Protein AF-A0A429MJK1-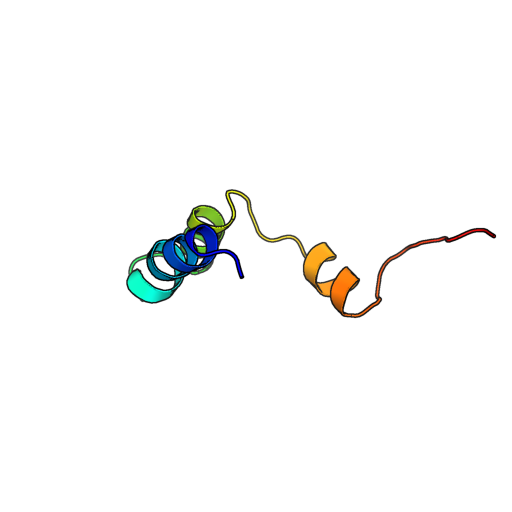F1 (afdb_monomer)

InterPro domains:
  IPR001567 Peptidase M3A/M3B catalytic domain [PF01432] (2-43)

Secondary structure (DSSP, 8-state):
--HHHHHHHIIIIISSTTSS-HHHHHHHHHSS---THHHHHHTT--------

Mean predicted aligned error: 5.5 Å

Structure (mmCIF, N/CA/C/O backbone):
data_AF-A0A429MJK1-F1
#
_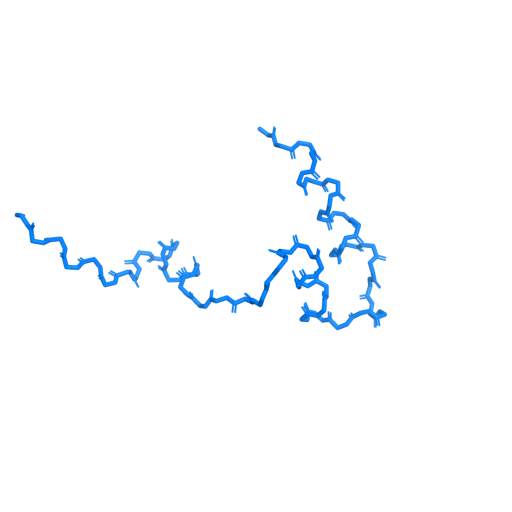entry.id   AF-A0A429MJK1-F1
#
loop_
_atom_site.group_PDB
_atom_site.id
_atom_site.type_symbol
_atom_site.label_atom_id
_atom_site.label_alt_id
_atom_site.label_comp_id
_atom_site.label_asym_id
_atom_site.label_entity_id
_atom_site.label_seq_id
_atom_site.pdbx_PDB_ins_code
_atom_site.Cartn_x
_atom_site.Cartn_y
_atom_site.Cartn_z
_atom_site.occupancy
_atom_site.B_iso_or_equiv
_atom_site.auth_seq_id
_atom_site.auth_comp_id
_atom_site.auth_asym_id
_atom_site.auth_atom_id
_atom_site.pdbx_PDB_model_num
ATOM 1 N N . PHE A 1 1 ? -9.120 6.391 -14.927 1.00 76.50 1 PHE A N 1
ATOM 2 C CA . PHE A 1 1 ? -9.324 6.456 -13.463 1.00 76.50 1 PHE A CA 1
ATOM 3 C C . PHE A 1 1 ? -10.216 5.287 -13.048 1.00 76.50 1 PHE A C 1
ATOM 5 O O . PHE A 1 1 ? -11.222 5.087 -13.713 1.00 76.50 1 PHE A O 1
ATOM 12 N N . ASN A 1 2 ? -9.845 4.498 -12.028 1.00 95.31 2 ASN A N 1
ATOM 13 C CA . ASN A 1 2 ? -10.662 3.386 -11.511 1.00 95.31 2 ASN A CA 1
ATOM 14 C C . ASN A 1 2 ? -11.228 3.769 -10.132 1.00 95.31 2 ASN A C 1
ATOM 16 O O . ASN A 1 2 ? -10.490 3.845 -9.148 1.00 95.31 2 ASN A O 1
ATOM 20 N N . THR A 1 3 ? -12.533 4.036 -10.078 1.00 97.31 3 THR A N 1
ATOM 21 C CA . THR A 1 3 ? -13.252 4.469 -8.868 1.00 97.31 3 THR A CA 1
ATOM 22 C C . THR A 1 3 ? -13.258 3.403 -7.777 1.00 97.31 3 THR A C 1
ATOM 24 O O . THR A 1 3 ? -13.096 3.733 -6.601 1.00 97.31 3 THR A O 1
ATOM 27 N N . GLN A 1 4 ? -13.408 2.135 -8.159 1.00 97.44 4 GLN A N 1
ATOM 28 C CA . GLN A 1 4 ? -13.460 1.008 -7.234 1.00 97.44 4 GLN A CA 1
ATOM 29 C C . GLN A 1 4 ? -12.132 0.856 -6.487 1.00 97.44 4 GLN A C 1
ATOM 31 O O . GLN A 1 4 ? -12.118 0.854 -5.259 1.00 97.44 4 GLN A O 1
ATOM 36 N N . THR A 1 5 ? -11.008 0.879 -7.210 1.00 97.06 5 THR A N 1
ATOM 37 C CA . THR A 1 5 ? -9.670 0.828 -6.598 1.00 97.06 5 THR A CA 1
ATOM 38 C C . THR A 1 5 ? -9.430 2.000 -5.643 1.00 97.06 5 THR A C 1
ATOM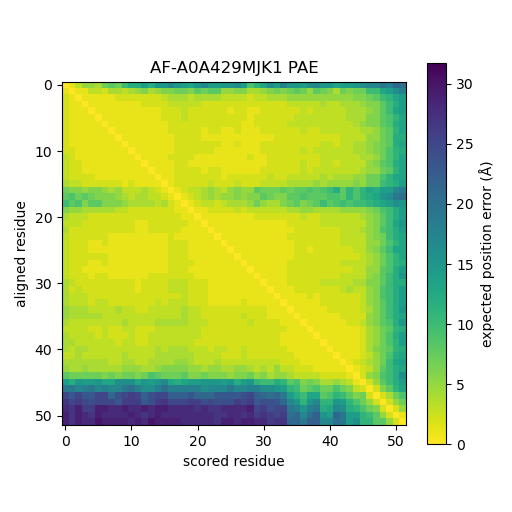 40 O O . THR A 1 5 ? -8.835 1.830 -4.581 1.00 97.06 5 THR A O 1
ATOM 43 N N . GLY A 1 6 ? -9.919 3.198 -5.983 1.00 97.75 6 GLY A N 1
ATOM 44 C CA . GLY A 1 6 ? -9.825 4.362 -5.098 1.00 97.75 6 GLY A CA 1
ATOM 45 C C . GLY A 1 6 ? -10.623 4.198 -3.799 1.00 97.75 6 GLY A C 1
ATOM 46 O O . GLY A 1 6 ? -10.146 4.581 -2.727 1.00 97.75 6 GLY A O 1
ATOM 47 N N . LYS A 1 7 ? -11.822 3.605 -3.874 1.00 98.06 7 LYS A N 1
ATOM 48 C CA . LYS A 1 7 ? -12.649 3.292 -2.699 1.00 98.06 7 LYS A CA 1
ATOM 49 C C . LYS A 1 7 ? -11.964 2.260 -1.800 1.00 98.06 7 LYS A C 1
ATOM 51 O O . LYS A 1 7 ? -11.877 2.486 -0.595 1.00 98.06 7 LYS A O 1
ATOM 56 N N . GLU A 1 8 ? -11.436 1.191 -2.386 1.00 98.00 8 GLU A N 1
ATOM 57 C CA . GLU A 1 8 ? -10.707 0.136 -1.669 1.00 98.00 8 GLU A CA 1
ATOM 58 C C . GLU A 1 8 ? -9.465 0.687 -0.966 1.00 98.00 8 GLU A C 1
ATOM 60 O O . GLU A 1 8 ? -9.259 0.427 0.217 1.00 98.00 8 GLU A O 1
ATOM 65 N N . PHE A 1 9 ? -8.680 1.530 -1.644 1.00 97.69 9 PHE A N 1
ATOM 66 C CA . PHE A 1 9 ? -7.499 2.156 -1.047 1.00 97.69 9 PHE A CA 1
ATOM 67 C C . PHE A 1 9 ? -7.864 3.038 0.152 1.00 97.69 9 PHE A C 1
ATOM 69 O O . PHE A 1 9 ? -7.218 2.979 1.199 1.00 97.69 9 PHE A O 1
ATOM 76 N N . ARG A 1 10 ? -8.937 3.834 0.035 1.00 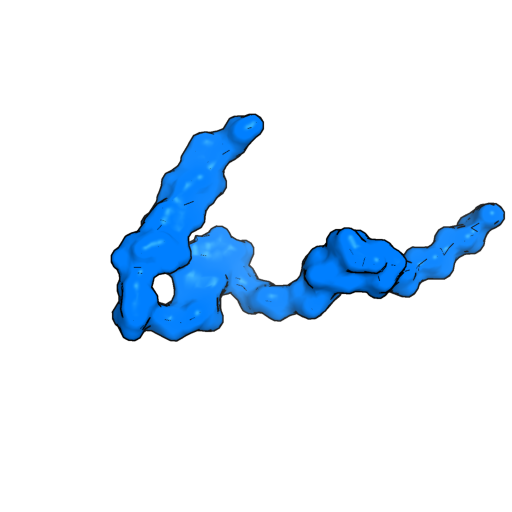97.56 10 ARG A N 1
ATOM 77 C CA . ARG A 1 10 ? -9.424 4.658 1.149 1.00 97.56 10 ARG A CA 1
ATOM 78 C C . ARG A 1 10 ? -9.799 3.799 2.356 1.00 97.56 10 ARG A C 1
ATOM 80 O O . ARG A 1 10 ? -9.471 4.176 3.474 1.00 97.56 10 ARG A O 1
ATOM 87 N N . GLN A 1 11 ? -10.483 2.681 2.132 1.00 97.38 11 GLN A N 1
ATOM 88 C CA . GLN A 1 11 ? -10.960 1.806 3.203 1.00 97.38 11 GLN A CA 1
ATOM 89 C C . GLN A 1 11 ? -9.826 1.021 3.869 1.00 97.38 11 GLN A C 1
ATOM 91 O O . GLN A 1 11 ? -9.786 0.966 5.091 1.00 97.38 11 GLN A O 1
ATOM 96 N N . ALA A 1 12 ? -8.912 0.448 3.085 1.00 97.50 12 ALA A N 1
ATOM 97 C CA . ALA A 1 12 ? -7.891 -0.466 3.593 1.00 97.50 12 ALA A CA 1
ATOM 98 C C . ALA A 1 12 ? -6.593 0.225 4.039 1.00 97.50 12 ALA A C 1
ATOM 100 O O . ALA A 1 12 ? -5.917 -0.291 4.917 1.00 97.50 12 ALA A O 1
ATOM 101 N N . ILE A 1 13 ? -6.233 1.375 3.454 1.00 96.69 13 ILE A N 1
ATOM 102 C CA . ILE A 1 13 ? -4.962 2.061 3.751 1.00 96.69 13 ILE A CA 1
ATOM 103 C C . ILE A 1 13 ? -5.187 3.340 4.556 1.00 96.69 13 ILE A C 1
ATOM 105 O O . ILE A 1 13 ? -4.536 3.556 5.572 1.00 96.69 13 ILE A O 1
ATOM 109 N N . LEU A 1 14 ? -6.105 4.205 4.117 1.00 96.94 14 LEU A N 1
ATOM 110 C CA . LEU A 1 14 ? -6.253 5.536 4.722 1.00 96.94 14 LEU A CA 1
ATOM 111 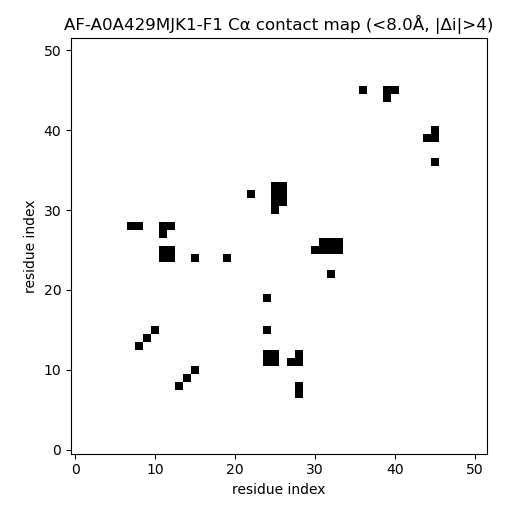C C . LEU A 1 14 ? -7.112 5.531 5.994 1.00 96.94 14 LEU A C 1
ATOM 113 O O . LEU A 1 14 ? -6.845 6.302 6.910 1.00 96.94 14 LEU A O 1
ATOM 117 N N . ALA A 1 15 ? -8.151 4.694 6.049 1.00 96.81 15 ALA A N 1
ATOM 118 C CA . ALA A 1 15 ? -9.128 4.705 7.139 1.00 96.81 15 ALA A CA 1
ATOM 119 C C . ALA A 1 15 ? -8.721 3.873 8.369 1.00 96.81 15 ALA A C 1
ATOM 121 O O . ALA A 1 15 ? -9.256 4.110 9.449 1.00 96.81 15 ALA A O 1
ATOM 122 N N . VAL A 1 16 ? -7.804 2.908 8.227 1.00 95.62 16 VAL A N 1
ATOM 123 C CA . VAL A 1 16 ? -7.446 1.966 9.309 1.00 95.62 16 VAL A CA 1
ATOM 124 C C . VAL A 1 16 ? -6.522 2.575 10.371 1.00 95.62 16 VAL A C 1
ATOM 126 O O . VAL A 1 16 ? -6.522 2.128 11.518 1.00 95.62 16 VAL A O 1
ATOM 129 N N . GLY A 1 17 ? -5.767 3.625 10.029 1.00 88.75 17 GLY A N 1
ATOM 130 C CA . GLY A 1 17 ? -4.830 4.269 10.953 1.00 88.75 17 GLY A CA 1
ATOM 131 C C . GLY A 1 17 ? -3.821 3.276 11.545 1.00 88.75 17 GLY A C 1
ATOM 132 O O . GLY A 1 17 ? -3.371 2.367 10.861 1.00 88.75 17 GLY A O 1
ATOM 133 N N . GLY A 1 18 ? -3.473 3.440 12.824 1.00 90.19 18 GLY A N 1
ATOM 134 C CA . GLY A 1 18 ? -2.551 2.539 13.534 1.00 90.19 18 GLY A CA 1
ATOM 135 C C . GLY A 1 18 ? -3.197 1.282 14.127 1.00 90.19 18 GLY A C 1
ATOM 136 O O . GLY A 1 18 ? -2.550 0.604 14.920 1.00 90.19 18 GLY A O 1
ATOM 137 N N . LYS A 1 19 ? -4.472 1.006 13.818 1.00 92.75 19 LYS A N 1
ATOM 138 C CA . LYS A 1 19 ? -5.164 -0.201 14.291 1.00 92.75 19 LYS A CA 1
ATOM 139 C C . LYS A 1 19 ? -4.612 -1.454 13.609 1.00 92.75 19 LYS A C 1
ATOM 141 O O . LYS A 1 19 ? -4.360 -2.443 14.288 1.00 92.75 19 LYS A O 1
ATOM 146 N N . ASP A 1 20 ? -4.439 -1.381 12.293 1.00 95.19 20 ASP A N 1
ATOM 147 C CA . ASP A 1 20 ? -3.885 -2.460 11.482 1.00 95.19 20 ASP A CA 1
ATOM 148 C C . ASP A 1 20 ? -2.407 -2.153 11.219 1.00 95.19 20 ASP A C 1
ATOM 150 O O . ASP A 1 20 ? -2.022 -1.001 10.989 1.00 95.19 20 ASP A O 1
ATOM 154 N N . THR A 1 21 ? -1.557 -3.177 11.232 1.00 97.25 21 THR A N 1
ATOM 155 C CA . THR A 1 21 ? -0.163 -2.999 10.824 1.00 97.25 21 THR A CA 1
ATOM 156 C C . THR A 1 21 ? -0.085 -2.640 9.338 1.00 97.25 21 THR A C 1
ATOM 158 O O . THR A 1 21 ? -0.967 -2.963 8.540 1.00 97.25 21 THR A O 1
ATOM 161 N N . ALA A 1 22 ? 1.020 -2.015 8.922 1.00 96.19 22 ALA A N 1
ATOM 162 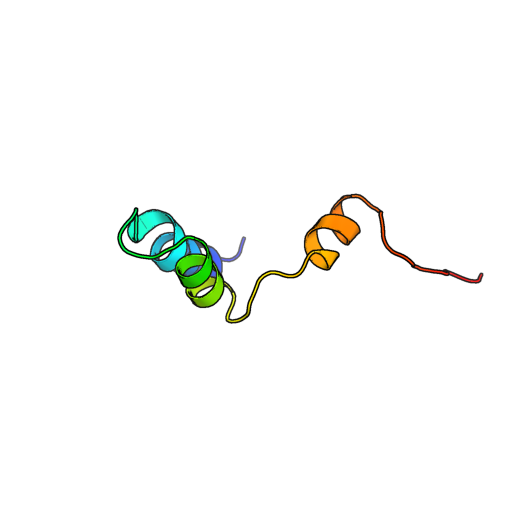C CA . ALA A 1 22 ? 1.224 -1.667 7.516 1.00 96.19 22 ALA A CA 1
ATOM 163 C C . ALA A 1 22 ? 1.150 -2.891 6.579 1.00 96.19 22 ALA A C 1
ATOM 165 O O . ALA A 1 22 ? 0.679 -2.771 5.447 1.00 96.19 22 ALA A O 1
ATOM 166 N N . LEU A 1 23 ? 1.593 -4.067 7.046 1.00 97.50 23 LEU A N 1
ATOM 167 C CA . LEU A 1 23 ? 1.524 -5.306 6.272 1.00 97.50 23 LEU A CA 1
ATOM 168 C C . LEU A 1 23 ? 0.079 -5.799 6.122 1.00 97.50 23 LEU A C 1
ATOM 170 O O . LEU A 1 23 ? -0.332 -6.106 5.006 1.00 97.50 23 LEU A O 1
ATOM 174 N N . GLU A 1 24 ? -0.701 -5.824 7.205 1.00 98.00 24 GLU A N 1
ATOM 175 C CA . GLU A 1 24 ? -2.117 -6.221 7.167 1.00 98.00 24 GLU A CA 1
ATOM 176 C C . GLU A 1 24 ? -2.931 -5.289 6.268 1.00 98.00 24 GLU A C 1
ATOM 178 O O . GLU A 1 24 ? -3.634 -5.755 5.372 1.00 98.00 24 GLU A O 1
ATOM 183 N N . ALA A 1 25 ? -2.761 -3.974 6.427 1.00 97.81 25 ALA A N 1
ATOM 184 C CA . ALA A 1 25 ? -3.400 -2.970 5.581 1.00 97.81 25 ALA A CA 1
ATOM 185 C C . ALA A 1 25 ? -3.056 -3.179 4.093 1.00 97.81 25 ALA A C 1
ATOM 187 O O . ALA A 1 25 ? -3.930 -3.132 3.219 1.00 97.81 25 ALA A O 1
ATOM 188 N N . PHE A 1 26 ? -1.786 -3.477 3.788 1.00 97.75 26 PHE A N 1
ATOM 189 C CA . PHE A 1 26 ? -1.349 -3.778 2.426 1.00 97.75 26 PHE A CA 1
ATOM 190 C C . PHE A 1 26 ? -2.009 -5.045 1.875 1.00 97.75 26 PHE A C 1
ATOM 192 O O . PHE A 1 26 ? -2.511 -5.020 0.750 1.00 97.75 26 PHE A O 1
ATOM 199 N N . VAL A 1 27 ? -2.012 -6.142 2.636 1.00 98.06 27 VAL A N 1
ATOM 200 C CA . VAL A 1 27 ? -2.614 -7.415 2.213 1.00 98.06 27 VAL A CA 1
ATOM 201 C C . VAL A 1 27 ? -4.119 -7.251 2.007 1.00 98.06 27 VAL A C 1
ATOM 203 O O . VAL A 1 27 ? -4.623 -7.688 0.974 1.00 98.06 27 VAL A O 1
ATOM 206 N N . ASN A 1 28 ? -4.816 -6.540 2.896 1.00 97.44 28 ASN A N 1
ATOM 207 C CA . ASN A 1 28 ? -6.242 -6.236 2.759 1.00 97.44 28 ASN A CA 1
ATOM 208 C C . ASN A 1 28 ? -6.551 -5.461 1.469 1.00 97.44 28 ASN A C 1
ATOM 210 O O . ASN A 1 28 ? -7.551 -5.733 0.809 1.00 97.44 28 ASN A O 1
ATOM 214 N N . PHE A 1 29 ? -5.683 -4.527 1.069 1.00 97.94 29 PHE A N 1
ATOM 215 C CA . PHE A 1 29 ? -5.857 -3.775 -0.176 1.00 97.94 29 PHE A CA 1
ATOM 216 C C . PHE A 1 29 ? -5.439 -4.560 -1.431 1.00 97.94 29 PHE A C 1
ATOM 218 O O . PHE A 1 29 ? -6.058 -4.437 -2.485 1.00 97.94 29 PHE A O 1
ATOM 225 N N . ARG A 1 30 ? -4.346 -5.330 -1.366 1.00 97.19 30 ARG A N 1
ATOM 226 C CA . ARG A 1 30 ? -3.705 -5.946 -2.546 1.00 97.19 30 ARG A CA 1
ATOM 227 C C . ARG A 1 30 ? -4.035 -7.420 -2.745 1.00 97.19 30 ARG A C 1
ATOM 229 O O . ARG A 1 30 ? -3.681 -7.952 -3.798 1.00 97.19 30 ARG A O 1
ATOM 236 N N . GLY A 1 31 ? -4.648 -8.072 -1.760 1.00 97.94 31 GLY A N 1
ATOM 237 C CA . GLY A 1 31 ? -4.967 -9.503 -1.745 1.00 97.94 31 GLY A CA 1
ATOM 238 C C . GLY A 1 31 ? -3.748 -10.426 -1.644 1.00 97.94 31 GLY A C 1
ATOM 239 O O . GLY A 1 31 ? -3.871 -11.633 -1.823 1.00 97.94 31 GLY A O 1
ATOM 240 N N . ARG A 1 32 ? -2.552 -9.869 -1.425 1.00 98.12 32 ARG A N 1
ATOM 241 C CA . ARG A 1 32 ? -1.282 -10.599 -1.333 1.00 98.12 32 ARG A CA 1
ATOM 242 C C . ARG A 1 32 ? -0.226 -9.762 -0.627 1.00 98.12 32 ARG A C 1
ATOM 244 O O . ARG A 1 32 ? -0.322 -8.536 -0.599 1.00 98.12 32 ARG A O 1
ATOM 251 N N . GLU A 1 33 ? 0.835 -10.416 -0.177 1.00 98.12 33 GLU A N 1
ATOM 252 C CA . GLU A 1 33 ? 2.018 -9.743 0.356 1.00 98.12 33 GLU A CA 1
ATOM 253 C C . GLU A 1 33 ? 2.746 -8.883 -0.701 1.00 98.12 33 GLU A C 1
ATOM 255 O O . GLU A 1 33 ? 2.646 -9.134 -1.922 1.00 98.12 33 GLU A O 1
ATOM 260 N N . PRO A 1 34 ? 3.463 -7.828 -0.263 1.00 97.38 34 PRO A N 1
ATOM 261 C CA . PRO A 1 34 ? 4.270 -7.004 -1.150 1.00 97.38 34 PRO A CA 1
ATOM 262 C C . PRO A 1 34 ? 5.411 -7.823 -1.759 1.00 97.38 34 PRO A C 1
ATOM 264 O O . PRO A 1 34 ? 5.960 -8.728 -1.145 1.00 97.38 34 PRO A O 1
ATOM 267 N N . LYS A 1 35 ? 5.780 -7.485 -2.996 1.00 96.12 35 LYS A N 1
ATOM 268 C CA . LYS A 1 35 ? 6.920 -8.090 -3.695 1.00 96.12 35 LYS A CA 1
ATOM 269 C C . LYS A 1 35 ? 7.813 -6.985 -4.231 1.00 96.12 35 LYS A C 1
ATOM 271 O O . LYS A 1 35 ? 7.300 -6.047 -4.851 1.00 96.12 35 LYS A O 1
ATOM 276 N N . ILE A 1 36 ? 9.122 -7.118 -4.019 1.00 95.19 36 ILE A N 1
ATOM 277 C CA . ILE A 1 36 ? 10.120 -6.119 -4.425 1.00 95.19 36 ILE A CA 1
ATOM 278 C C . ILE A 1 36 ? 10.149 -5.909 -5.943 1.00 95.19 36 ILE A C 1
ATOM 280 O O . ILE A 1 36 ? 10.392 -4.794 -6.400 1.00 95.19 36 ILE A O 1
ATOM 284 N N . ASP A 1 37 ? 9.775 -6.926 -6.728 1.00 93.75 37 ASP A N 1
ATOM 285 C CA . ASP A 1 37 ? 9.741 -6.860 -8.192 1.00 93.75 37 ASP A CA 1
ATOM 286 C C . ASP A 1 37 ? 8.934 -5.663 -8.694 1.00 93.75 37 ASP A C 1
ATOM 288 O O . ASP A 1 37 ? 9.312 -5.021 -9.664 1.00 93.75 37 ASP A O 1
ATOM 292 N N . ALA A 1 38 ? 7.820 -5.321 -8.032 1.00 93.88 38 ALA A N 1
ATOM 293 C CA . ALA A 1 38 ? 7.000 -4.180 -8.435 1.00 93.88 38 ALA A CA 1
ATOM 294 C C . ALA A 1 38 ? 7.774 -2.858 -8.408 1.00 93.88 38 ALA A C 1
ATOM 296 O O . ALA A 1 38 ? 7.606 -2.061 -9.330 1.00 93.88 38 ALA A O 1
ATOM 297 N N . LEU A 1 39 ? 8.616 -2.658 -7.391 1.00 94.94 39 LEU A N 1
ATOM 298 C CA . LEU A 1 39 ? 9.486 -1.493 -7.288 1.0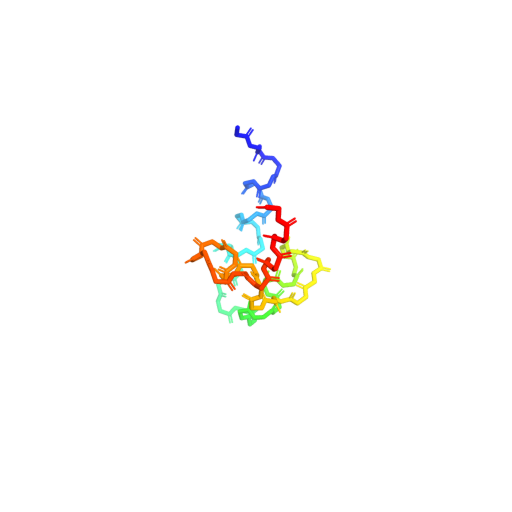0 94.94 39 LEU A CA 1
ATOM 299 C C . LEU A 1 39 ? 10.556 -1.536 -8.381 1.00 94.94 39 LEU A C 1
ATOM 301 O O . LEU A 1 39 ? 10.693 -0.573 -9.129 1.00 94.94 39 LEU A O 1
ATOM 305 N N . LEU A 1 40 ? 11.245 -2.671 -8.523 1.00 94.50 40 LEU A N 1
ATOM 306 C CA . LEU A 1 40 ? 12.325 -2.841 -9.497 1.00 94.50 40 LEU A CA 1
ATOM 307 C C . LEU A 1 40 ? 11.854 -2.588 -10.935 1.00 94.50 40 LEU A C 1
ATOM 309 O O . LEU A 1 40 ? 12.489 -1.821 -11.651 1.00 94.50 40 LEU A O 1
ATOM 313 N N . ARG A 1 41 ? 10.687 -3.120 -11.332 1.00 94.38 41 ARG A N 1
ATOM 314 C CA . ARG A 1 41 ? 10.085 -2.836 -12.649 1.00 94.38 41 ARG A CA 1
ATOM 315 C C . ARG A 1 41 ? 9.877 -1.349 -12.910 1.00 94.38 41 ARG A C 1
ATOM 317 O O . ARG A 1 41 ? 10.115 -0.897 -14.021 1.00 94.38 41 ARG A O 1
ATOM 324 N N . HIS A 1 42 ? 9.440 -0.590 -11.907 1.00 94.44 42 HIS A N 1
ATOM 325 C CA . HIS A 1 42 ? 9.204 0.848 -12.072 1.00 94.44 42 HIS A CA 1
ATOM 326 C C . HIS A 1 42 ? 10.498 1.663 -12.093 1.00 94.44 42 HIS A C 1
ATOM 328 O O . HIS A 1 42 ? 10.515 2.740 -12.676 1.00 94.44 42 HIS A O 1
ATOM 334 N N . GLN A 1 43 ? 11.573 1.146 -11.495 1.00 95.69 43 GLN A N 1
ATOM 335 C CA . GLN A 1 43 ? 12.904 1.754 -11.545 1.00 95.69 43 GLN A CA 1
ATOM 336 C C . GLN A 1 43 ? 13.717 1.311 -12.775 1.00 95.69 43 GLN A C 1
ATOM 338 O O . GLN A 1 43 ? 14.858 1.729 -12.935 1.00 95.69 43 GLN A O 1
ATOM 343 N N . GLY A 1 44 ? 13.152 0.464 -13.647 1.00 91.62 44 GLY A N 1
ATOM 344 C CA . GLY A 1 44 ? 13.845 -0.082 -14.820 1.00 91.62 44 GLY A CA 1
ATOM 345 C C . GLY A 1 44 ? 14.866 -1.177 -14.494 1.00 91.62 44 GLY A C 1
ATOM 346 O O . GLY A 1 44 ? 15.725 -1.475 -15.313 1.00 91.62 44 GLY A O 1
ATOM 347 N N . TRP A 1 45 ? 14.801 -1.768 -13.299 1.00 91.50 45 TRP A N 1
ATOM 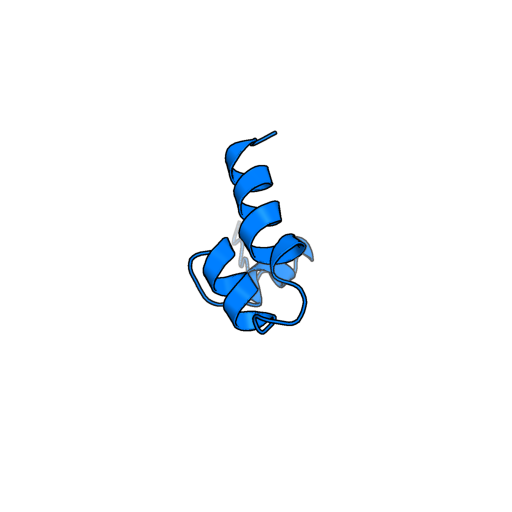348 C CA . TRP A 1 45 ? 15.740 -2.780 -12.798 1.00 91.50 45 TRP A CA 1
ATOM 349 C C . TRP A 1 45 ? 15.168 -4.192 -12.959 1.00 91.50 45 TRP A C 1
ATOM 351 O O . TRP A 1 45 ? 15.136 -4.990 -12.021 1.00 91.50 45 TRP A O 1
ATOM 361 N N . THR A 1 46 ? 14.643 -4.498 -14.141 1.00 83.62 46 THR A N 1
ATOM 362 C CA . THR A 1 46 ? 14.185 -5.848 -14.474 1.00 83.62 46 THR A CA 1
ATOM 363 C C . THR A 1 46 ? 15.280 -6.604 -15.174 1.00 83.62 46 THR A C 1
ATOM 365 O O . THR A 1 46 ? 15.860 -6.098 -16.129 1.00 83.62 46 THR A O 1
ATOM 368 N N . ASN A 1 47 ? 15.500 -7.848 -14.752 1.00 68.62 47 ASN A N 1
ATOM 369 C CA . ASN A 1 47 ? 16.274 -8.821 -15.515 1.00 68.62 47 ASN A CA 1
ATOM 370 C C . ASN A 1 47 ? 15.475 -9.253 -16.755 1.00 68.62 47 ASN A C 1
ATOM 372 O O . ASN A 1 47 ? 15.140 -10.422 -16.922 1.00 68.62 47 ASN A O 1
ATOM 376 N N . ASP A 1 48 ? 15.138 -8.299 -17.616 1.00 65.88 48 ASP A N 1
ATOM 377 C CA . ASP A 1 48 ? 14.737 -8.588 -18.977 1.00 65.88 48 ASP A CA 1
ATOM 378 C C . ASP A 1 48 ? 16.040 -8.792 -19.749 1.00 65.88 48 ASP A C 1
ATOM 380 O O . ASP A 1 48 ? 16.596 -7.857 -20.322 1.00 65.88 48 ASP A O 1
ATOM 384 N N . ASN A 1 49 ? 16.537 -10.032 -19.781 1.00 60.75 49 ASN A N 1
ATOM 385 C CA . ASN A 1 49 ? 17.373 -10.470 -20.896 1.00 60.75 49 ASN A CA 1
ATOM 386 C C . ASN A 1 49 ? 16.481 -10.457 -22.147 1.00 60.75 49 ASN A C 1
ATOM 388 O O . ASN A 1 49 ? 16.008 -11.491 -22.613 1.00 60.75 49 ASN A O 1
ATOM 392 N N . LYS A 1 50 ? 16.191 -9.264 -22.674 1.00 58.06 50 LYS A N 1
ATOM 393 C CA . LYS A 1 50 ? 15.654 -9.108 -24.020 1.00 58.06 50 LYS A CA 1
ATOM 394 C C . LYS A 1 50 ? 16.802 -9.372 -24.979 1.00 58.06 50 LYS A C 1
ATOM 396 O O . LYS A 1 50 ? 17.520 -8.472 -25.391 1.00 58.06 50 LYS A O 1
ATOM 401 N N . THR A 1 51 ? 16.989 -10.650 -25.273 1.00 48.38 51 THR A N 1
ATOM 402 C CA . THR A 1 51 ? 17.658 -11.102 -26.484 1.00 48.38 51 THR A CA 1
ATOM 403 C C . THR A 1 51 ? 16.799 -10.650 -27.664 1.00 48.38 51 THR A C 1
ATOM 405 O O . THR A 1 51 ? 15.700 -11.171 -27.850 1.00 48.38 51 THR A O 1
ATOM 408 N N . ALA A 1 52 ? 17.273 -9.647 -28.396 1.00 40.19 52 ALA A N 1
ATOM 409 C CA . ALA A 1 52 ? 17.011 -9.408 -29.815 1.00 40.19 52 ALA A CA 1
ATOM 410 C C . ALA A 1 52 ? 18.008 -8.358 -30.313 1.00 40.19 52 ALA A C 1
ATOM 412 O O . ALA A 1 52 ? 18.016 -7.250 -29.730 1.00 40.19 52 ALA A O 1
#

Nearest PDB structures (foldseek):
  2o36-assembly1_A  TM=9.543E-01  e=1.333E-01  Homo sapiens
  1s4b-assembly1_P  TM=9.486E-01  e=3.502E-01  Homo sapiens
  8vjy-assembly2_C  TM=9.722E-01  e=4.307E-01  Homo sapiens

Sequence (52 aa):
FNTQTGKE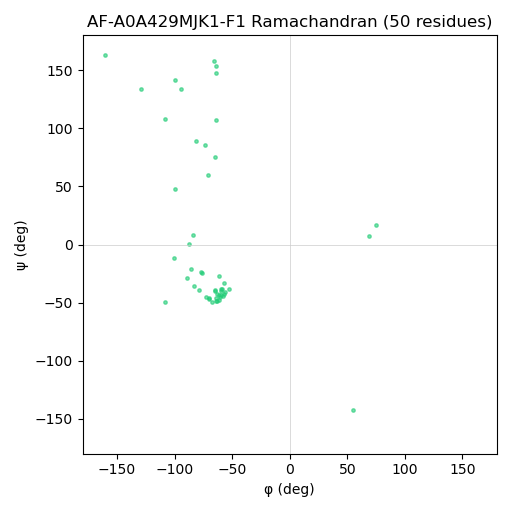FRQAILAVGGKDTALEAFVNFRGREPKIDALLRHQGWTNDNKTA

pLDDT: mean 90.94, std 13.26, range [40.19, 98.12]

Solvent-accessible surface area (backbone atoms only — not comparable to full-atom values): 3322 Å² total; per-residue (Å²): 138,64,68,65,62,53,53,44,44,44,57,31,59,66,65,45,60,88,79,46,53,74,65,56,26,43,26,70,58,65,79,42,79,90,61,70,63,66,58,30,55,75,73,68,63,56,92,70,84,72,85,125

Foldseek 3Di:
DDPVLVVLCCVLPVPCPPVDDPQRSCCSSPVDGDDCVVVCVVVVNDPPPPDD

Organism: Acinetobacter baumannii (NCBI:txid470)

Radius of gyration: 15.02 Å; Cα contacts (8 Å, |Δi|>4): 26; chains: 1; bounding box: 31×18×44 Å